Protein AF-A0A7L4RMM1-F1 (afdb_monomer)

Sequence (66 aa):
MKRIIGGGAEAIIYKQGARVVKHRPKKGYRHPQIDLEFRTSRTKREARILAKAAALGIKVPRVLSE

Nearest PDB structures (foldseek):
  8cbu-assembly1_C  TM=7.360E-01  e=1.243E+00  Human immunodeficiency virus 1
  8cbr-assembly1_C  TM=7.424E-01  e=1.711E+00  Human immunodeficiency virus 1
  5tc2-assembly1_B  TM=7.901E-01  e=2.210E+00  Human immunodeficiency virus 1
  3hty-assembly4_D  TM=6.383E-01  e=3.459E+00  Bacteroides thetaiotaomicron VPI-5482

pLDDT: mean 94.6, std 6.46, range [55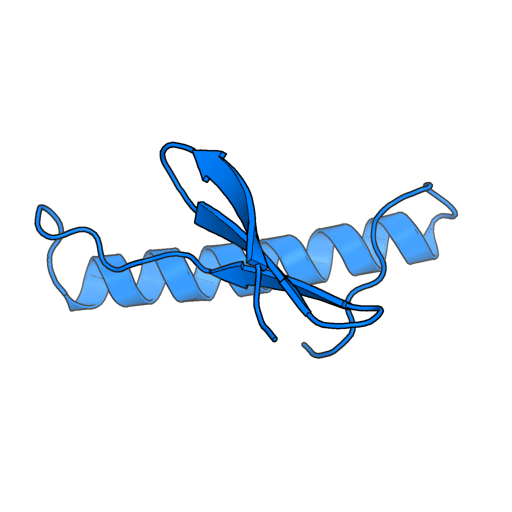.06, 98.38]

Radius of gyration: 13.4 Å; Cα contacts (8 Å, |Δi|>4): 64; chains: 1; bounding box: 32×17×36 Å

Solvent-accessible surface area (backbone atoms only — not comparable to full-atom values): 4131 Å² total; per-residue (Å²): 120,80,40,80,77,49,73,59,98,68,38,42,33,27,41,43,84,98,44,77,48,79,44,63,70,88,56,87,92,44,58,70,67,61,41,51,50,52,51,51,54,50,52,56,49,50,48,54,50,38,50,53,40,41,75,71,69,44,98,61,73,82,78,88,77,134

Secondary structure (DSSP, 8-state):
-EEEEEE-SS-EEEEETTEEEEE----TTS-HHHHHHHHHHHHHHHHHHHHHHHHTT---PPPS--

Mean predicted aligned error: 3.27 Å

Structure (mmCIF, N/CA/C/O backbone):
data_AF-A0A7L4RMM1-F1
#
_entry.id   AF-A0A7L4RMM1-F1
#
loop_
_atom_site.group_PDB
_atom_site.id
_atom_site.type_symbol
_atom_site.label_atom_id
_atom_site.label_alt_id
_atom_site.label_comp_id
_atom_site.label_asym_id
_atom_site.label_entity_id
_atom_site.label_seq_id
_atom_site.pdbx_PDB_ins_code
_atom_site.Cartn_x
_atom_site.Cartn_y
_atom_site.Cartn_z
_atom_site.occupancy
_atom_site.B_iso_or_equiv
_atom_site.auth_seq_id
_atom_site.auth_comp_id
_atom_site.auth_asym_id
_atom_site.auth_atom_id
_atom_site.pdbx_PDB_model_num
ATOM 1 N N . MET A 1 1 ? -19.848 -4.734 -7.396 1.00 78.31 1 MET A N 1
ATOM 2 C CA . MET A 1 1 ? -19.031 -4.199 -8.513 1.00 78.31 1 MET A CA 1
ATOM 3 C C . MET A 1 1 ? -17.882 -3.352 -7.989 1.00 78.31 1 MET A C 1
ATOM 5 O O . MET A 1 1 ? -18.039 -2.686 -6.971 1.00 78.31 1 MET A O 1
ATOM 9 N N . LYS A 1 2 ? -16.734 -3.396 -8.672 1.00 87.62 2 LYS A N 1
ATOM 10 C CA . LYS A 1 2 ? -15.548 -2.582 -8.379 1.00 87.62 2 LYS A CA 1
ATOM 11 C C . LYS A 1 2 ? -15.597 -1.334 -9.267 1.00 87.62 2 LYS A C 1
ATOM 13 O O . LYS A 1 2 ? -15.619 -1.474 -10.483 1.00 87.62 2 LYS A O 1
ATOM 18 N N . ARG A 1 3 ? -15.655 -0.136 -8.679 1.00 96.25 3 ARG A N 1
ATOM 19 C CA . ARG A 1 3 ? -15.757 1.140 -9.417 1.00 96.25 3 ARG A CA 1
ATOM 20 C C . ARG A 1 3 ? -14.527 1.996 -9.162 1.00 96.25 3 ARG A C 1
ATOM 22 O O . ARG A 1 3 ? -14.152 2.162 -8.005 1.00 96.25 3 ARG A O 1
ATOM 29 N N . ILE A 1 4 ? -13.916 2.549 -10.206 1.00 97.00 4 ILE A N 1
ATOM 30 C CA . ILE A 1 4 ? -12.822 3.517 -10.049 1.00 97.00 4 ILE A CA 1
ATOM 31 C C . ILE A 1 4 ? -13.387 4.790 -9.414 1.00 97.00 4 ILE A C 1
ATOM 33 O O . ILE A 1 4 ? -14.426 5.288 -9.838 1.00 97.00 4 ILE A O 1
ATOM 37 N N . ILE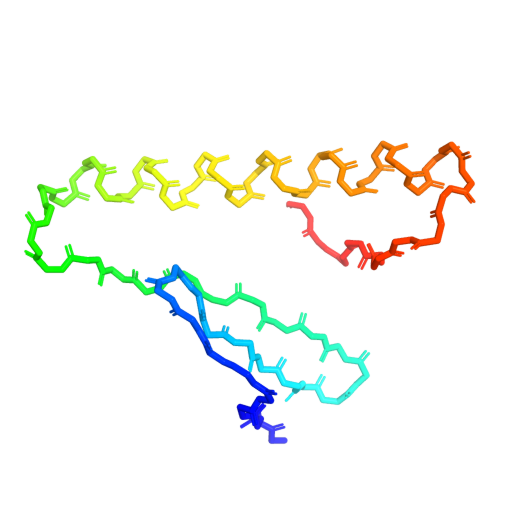 A 1 5 ? -12.724 5.284 -8.373 1.00 97.31 5 ILE A N 1
ATOM 38 C CA . ILE A 1 5 ? -13.089 6.537 -7.691 1.00 97.31 5 ILE A CA 1
ATOM 39 C C . ILE A 1 5 ? -11.970 7.579 -7.729 1.00 97.31 5 ILE A C 1
ATOM 41 O O . ILE A 1 5 ? -12.159 8.696 -7.269 1.00 97.31 5 ILE A O 1
ATOM 45 N N . GLY A 1 6 ? -10.806 7.215 -8.262 1.00 96.75 6 GLY A N 1
ATOM 46 C CA . GLY A 1 6 ? -9.682 8.121 -8.428 1.00 96.75 6 GLY A CA 1
ATOM 47 C C . GLY A 1 6 ? -8.479 7.409 -9.030 1.00 96.75 6 GLY A C 1
ATOM 48 O O . GLY A 1 6 ? -8.360 6.182 -8.963 1.00 96.75 6 GLY A O 1
ATOM 49 N N . GLY A 1 7 ? -7.575 8.186 -9.610 1.00 95.25 7 GLY A N 1
ATOM 50 C CA . GLY A 1 7 ? -6.331 7.698 -10.185 1.00 95.25 7 GLY A CA 1
ATOM 51 C C . GLY A 1 7 ? -5.261 8.776 -10.124 1.00 95.25 7 GLY A C 1
ATOM 52 O O . GLY A 1 7 ? -5.563 9.965 -10.121 1.00 95.25 7 GLY A O 1
ATOM 53 N N . GLY A 1 8 ? -4.008 8.346 -10.058 1.00 92.38 8 GLY A N 1
ATOM 54 C CA . GLY A 1 8 ? -2.851 9.226 -10.147 1.00 92.38 8 GLY A CA 1
ATOM 55 C C . GLY A 1 8 ? -1.660 8.495 -10.750 1.00 92.38 8 GLY A C 1
ATOM 56 O O . GLY A 1 8 ? -1.766 7.342 -11.173 1.00 92.38 8 GLY A O 1
ATOM 57 N N . ALA A 1 9 ? -0.495 9.143 -10.736 1.00 89.88 9 ALA A N 1
ATOM 58 C CA . ALA A 1 9 ? 0.726 8.589 -11.321 1.00 89.88 9 ALA A CA 1
ATOM 59 C C . ALA A 1 9 ? 1.111 7.217 -10.739 1.00 89.88 9 ALA A C 1
ATOM 61 O O . ALA A 1 9 ? 1.728 6.399 -11.423 1.00 89.88 9 ALA A O 1
ATOM 62 N N . GLU A 1 10 ? 0.752 6.948 -9.482 1.00 88.50 10 GLU A N 1
ATOM 63 C CA . GLU A 1 10 ? 1.242 5.785 -8.748 1.00 88.50 10 GLU A CA 1
ATOM 64 C C . GLU A 1 10 ? 0.214 4.663 -8.549 1.00 88.50 10 GLU A C 1
ATOM 66 O O . GLU A 1 10 ? 0.590 3.490 -8.531 1.00 88.50 10 GLU A O 1
ATOM 71 N N . ALA A 1 11 ? -1.069 4.994 -8.400 1.00 96.19 11 ALA A N 1
ATOM 72 C CA . ALA A 1 11 ? -2.100 4.021 -8.060 1.00 96.19 11 ALA A CA 1
ATOM 73 C C . ALA A 1 11 ? -3.473 4.394 -8.629 1.00 96.19 11 ALA A C 1
ATOM 75 O O . ALA A 1 11 ? -3.781 5.566 -8.842 1.00 96.19 11 ALA A O 1
ATOM 76 N N . ILE A 1 12 ? -4.303 3.369 -8.812 1.00 97.19 12 ILE A N 1
ATOM 77 C CA . ILE A 1 12 ? -5.726 3.478 -9.133 1.00 97.19 12 ILE A CA 1
ATOM 78 C C . ILE A 1 12 ? -6.512 3.087 -7.881 1.00 97.19 12 ILE A C 1
ATOM 80 O O . ILE A 1 12 ? -6.229 2.057 -7.258 1.00 97.19 12 ILE A O 1
ATOM 84 N N . ILE A 1 13 ? -7.488 3.911 -7.509 1.00 97.38 13 ILE A N 1
ATOM 85 C CA . ILE A 1 13 ? -8.337 3.709 -6.337 1.00 97.38 13 ILE A CA 1
ATOM 86 C C . ILE A 1 13 ? -9.692 3.177 -6.782 1.00 97.38 13 ILE A C 1
ATOM 88 O O . ILE A 1 13 ? -10.377 3.777 -7.612 1.00 97.38 13 ILE A O 1
ATOM 92 N N . TYR A 1 14 ? -10.105 2.070 -6.178 1.00 97.38 14 TYR A N 1
ATOM 93 C CA . TYR A 1 14 ? -11.385 1.437 -6.442 1.00 97.38 14 TYR A CA 1
ATOM 94 C C . TYR A 1 14 ? -12.255 1.405 -5.189 1.00 97.38 14 TYR A C 1
ATOM 96 O O . TYR A 1 14 ? -11.791 1.022 -4.119 1.00 97.38 14 TYR A O 1
ATOM 104 N N . LYS A 1 15 ? -13.543 1.714 -5.334 1.00 96.81 15 LYS A N 1
ATOM 105 C CA . LYS A 1 15 ? -14.572 1.408 -4.338 1.00 96.81 15 LYS A CA 1
ATOM 106 C C . LYS A 1 15 ? -15.128 0.011 -4.600 1.00 96.81 15 LYS A C 1
ATOM 108 O O . LYS A 1 15 ? -15.535 -0.295 -5.723 1.00 96.81 15 LYS A O 1
ATOM 113 N N . GLN A 1 16 ? -15.160 -0.823 -3.565 1.00 95.50 16 GLN A N 1
ATOM 114 C CA . GLN A 1 16 ? -15.710 -2.175 -3.601 1.00 95.50 16 GLN A CA 1
ATOM 115 C C . GLN A 1 16 ? -16.576 -2.398 -2.355 1.00 95.50 16 GLN A C 1
ATOM 117 O O . GLN A 1 16 ? -16.075 -2.710 -1.276 1.00 95.50 16 GLN A O 1
ATOM 122 N N . GLY A 1 17 ? -17.888 -2.199 -2.501 1.00 93.50 17 GLY A N 1
ATOM 123 C CA . GLY A 1 17 ? -18.818 -2.220 -1.368 1.00 93.50 17 GLY A CA 1
ATOM 124 C C . GLY A 1 17 ? -18.437 -1.168 -0.321 1.00 93.50 17 GLY A C 1
ATOM 125 O O . GLY A 1 17 ? -18.294 0.011 -0.653 1.00 93.50 17 GLY A O 1
ATOM 126 N N . ALA A 1 18 ? -18.231 -1.614 0.920 1.00 93.44 18 ALA A N 1
ATOM 127 C CA . ALA A 1 18 ? -17.792 -0.786 2.047 1.00 93.44 18 ALA A CA 1
ATOM 128 C C . ALA A 1 18 ? -16.263 -0.591 2.131 1.00 93.44 18 ALA A C 1
ATOM 130 O O . ALA A 1 18 ? -15.767 0.000 3.085 1.00 93.44 18 ALA A O 1
ATOM 131 N N . ARG A 1 19 ? -15.498 -1.108 1.161 1.00 95.00 19 ARG A N 1
ATOM 132 C CA . ARG A 1 19 ? -14.030 -1.099 1.174 1.00 95.00 19 ARG A CA 1
ATOM 133 C C . ARG A 1 19 ? -13.468 -0.251 0.039 1.00 95.00 19 ARG A C 1
ATOM 135 O O . ARG A 1 19 ? -14.094 -0.085 -1.012 1.00 95.00 19 ARG A O 1
ATOM 142 N N . VAL A 1 20 ? -12.248 0.236 0.241 1.00 95.94 20 VAL A N 1
ATOM 143 C CA . VAL A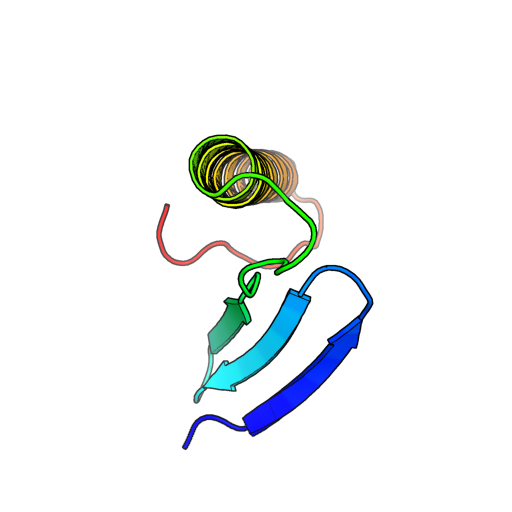 1 20 ? -11.450 0.917 -0.782 1.00 95.94 20 VAL A CA 1
ATOM 144 C C . VAL A 1 20 ? -10.216 0.074 -1.081 1.00 95.94 20 VAL A C 1
ATOM 146 O O . VAL A 1 20 ? -9.512 -0.349 -0.170 1.00 95.94 20 VAL A O 1
ATOM 149 N N . VAL A 1 21 ? -9.956 -0.170 -2.364 1.00 95.62 21 VAL A N 1
ATOM 150 C CA . VAL A 1 21 ? -8.803 -0.934 -2.848 1.00 95.62 21 VAL A CA 1
ATOM 151 C C . VAL A 1 21 ? -7.882 0.001 -3.617 1.00 95.62 21 VAL A C 1
ATOM 153 O O . VAL A 1 21 ? -8.265 0.540 -4.656 1.00 95.62 21 VAL A O 1
ATOM 156 N N . LYS A 1 22 ? -6.652 0.163 -3.132 1.00 95.50 22 LYS A N 1
ATOM 157 C CA . LYS A 1 22 ? -5.595 0.921 -3.806 1.00 95.50 22 LYS A CA 1
ATOM 158 C C . LYS A 1 22 ? -4.673 -0.035 -4.552 1.00 95.50 22 LYS A C 1
ATOM 160 O O . LYS A 1 22 ? -3.938 -0.803 -3.943 1.00 95.50 22 LYS A O 1
ATOM 165 N N . HIS A 1 23 ? -4.714 0.006 -5.878 1.00 95.44 23 HIS A N 1
ATOM 166 C CA . HIS A 1 23 ? -3.911 -0.865 -6.730 1.00 95.44 23 HIS A CA 1
ATOM 167 C C . HIS A 1 23 ? -2.767 -0.086 -7.379 1.00 95.44 23 HIS A C 1
ATOM 169 O O . HIS A 1 23 ? -3.004 0.924 -8.041 1.00 95.44 23 HIS A O 1
ATOM 175 N N . ARG A 1 24 ? -1.535 -0.580 -7.228 1.00 96.50 24 ARG A N 1
ATOM 176 C CA . ARG A 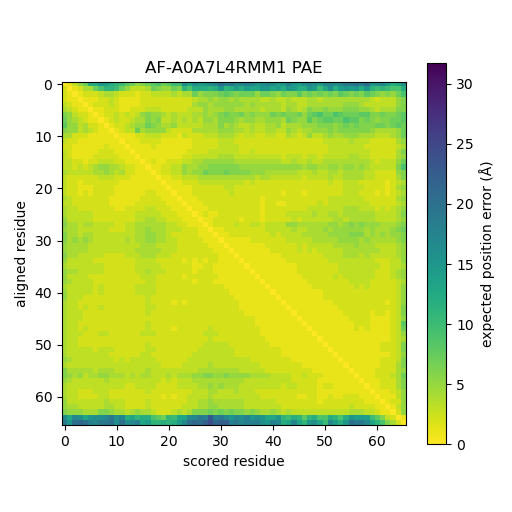1 24 ? -0.332 -0.037 -7.877 1.00 96.50 24 ARG A CA 1
ATOM 177 C C . ARG A 1 24 ? -0.015 -0.890 -9.118 1.00 96.50 24 ARG A C 1
ATOM 179 O O . ARG A 1 24 ? 0.529 -1.986 -8.938 1.00 96.50 24 ARG A O 1
ATOM 186 N N . PRO A 1 25 ? -0.384 -0.458 -10.341 1.00 95.25 25 PRO A N 1
ATOM 187 C CA . PRO A 1 25 ? -0.125 -1.230 -11.556 1.00 95.25 25 PRO A CA 1
ATOM 188 C C . PRO A 1 25 ? 1.375 -1.282 -11.874 1.00 95.25 25 PRO A C 1
ATOM 190 O O . PRO A 1 25 ? 2.130 -0.389 -11.476 1.00 95.25 25 PRO A O 1
ATOM 193 N N . LYS A 1 26 ? 1.796 -2.316 -12.615 1.00 95.69 26 LYS A N 1
ATOM 194 C CA . LYS A 1 26 ? 3.175 -2.452 -13.110 1.00 95.69 26 LYS A CA 1
ATOM 195 C C . LYS A 1 26 ? 3.549 -1.240 -13.962 1.00 95.69 26 LYS A C 1
ATOM 197 O O . LYS A 1 26 ? 2.747 -0.788 -14.780 1.00 95.69 26 LYS A O 1
ATOM 202 N N . LYS A 1 27 ? 4.765 -0.720 -13.797 1.00 93.12 27 LYS A N 1
ATOM 203 C CA . LYS A 1 27 ? 5.302 0.327 -14.674 1.00 93.12 27 LYS A CA 1
ATOM 204 C C . LYS A 1 27 ? 6.182 -0.296 -15.750 1.00 93.12 27 LYS A C 1
ATOM 206 O O . LYS A 1 27 ? 7.238 -0.833 -15.445 1.00 93.12 27 LYS A O 1
ATOM 211 N N . GLY A 1 28 ? 5.737 -0.214 -17.006 1.00 93.81 28 GLY A N 1
ATOM 212 C CA . GLY A 1 28 ? 6.410 -0.851 -18.147 1.00 93.81 28 GLY A CA 1
ATOM 213 C C . GLY A 1 28 ? 7.834 -0.353 -18.401 1.00 93.81 28 GLY A C 1
ATOM 214 O O . GLY A 1 28 ? 8.656 -1.100 -18.905 1.00 93.81 28 GLY A O 1
ATOM 215 N N . TYR A 1 29 ? 8.143 0.872 -17.976 1.00 94.31 29 TYR A N 1
ATOM 216 C CA . TYR A 1 29 ? 9.477 1.461 -18.093 1.00 94.31 29 TYR A CA 1
ATOM 217 C C . TYR A 1 29 ? 10.481 0.972 -17.031 1.00 94.31 29 TYR A C 1
ATOM 219 O O . TYR A 1 29 ? 11.640 1.370 -17.067 1.00 94.31 29 TYR A O 1
ATOM 227 N N . ARG A 1 30 ? 10.059 0.171 -16.040 1.00 95.62 30 ARG A N 1
ATOM 228 C CA . ARG A 1 30 ? 10.933 -0.322 -14.961 1.00 95.62 30 ARG A CA 1
ATOM 229 C C . ARG A 1 30 ? 11.308 -1.781 -15.180 1.00 95.62 30 ARG A C 1
ATOM 231 O O . ARG A 1 30 ? 10.482 -2.576 -15.627 1.00 95.62 30 ARG A O 1
ATOM 238 N N . HIS A 1 31 ? 12.514 -2.152 -14.745 1.00 97.69 31 HIS A N 1
ATOM 239 C CA . HIS A 1 31 ? 12.912 -3.556 -14.665 1.00 97.69 31 HIS A CA 1
ATOM 240 C C . HIS A 1 31 ? 11.907 -4.350 -13.798 1.00 97.69 31 HIS A C 1
ATOM 242 O O . HIS A 1 31 ? 11.539 -3.864 -12.722 1.00 97.69 31 HIS A O 1
ATOM 248 N N . PRO A 1 32 ? 11.453 -5.553 -14.212 1.00 96.88 32 PRO A N 1
ATOM 249 C CA . PRO A 1 32 ? 10.374 -6.274 -13.529 1.00 96.88 32 PRO A CA 1
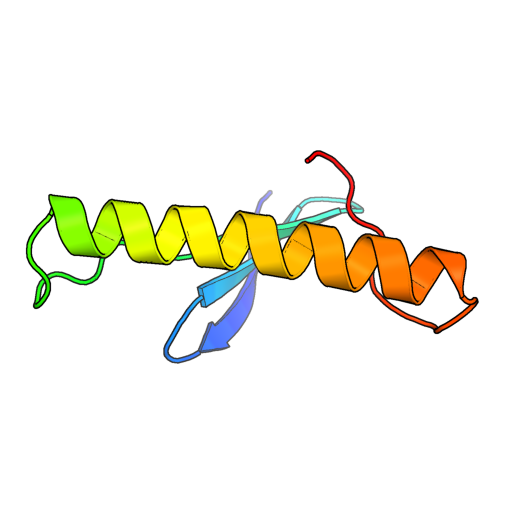ATOM 250 C C . PRO A 1 32 ? 10.611 -6.529 -12.036 1.00 96.88 32 PRO A C 1
ATOM 252 O O . PRO A 1 32 ? 9.677 -6.387 -11.247 1.00 96.88 32 PRO A O 1
ATOM 255 N N . GLN A 1 33 ? 11.846 -6.864 -11.648 1.00 97.44 33 GLN A N 1
ATOM 256 C CA . GLN A 1 33 ? 12.212 -7.101 -10.245 1.00 97.44 33 GLN A CA 1
ATOM 257 C C . GLN A 1 33 ? 12.129 -5.811 -9.417 1.00 97.44 33 GLN A C 1
ATOM 259 O O . GLN A 1 33 ? 11.470 -5.787 -8.381 1.00 97.44 33 GLN A O 1
ATOM 264 N N . ILE A 1 34 ? 12.680 -4.708 -9.933 1.00 96.81 34 ILE A N 1
ATOM 265 C CA . ILE A 1 34 ? 12.660 -3.398 -9.264 1.00 96.81 34 ILE A CA 1
ATOM 266 C C . ILE A 1 34 ? 11.220 -2.886 -9.121 1.00 96.81 34 ILE A C 1
ATOM 268 O O . ILE A 1 34 ? 10.837 -2.352 -8.080 1.00 96.81 34 ILE A O 1
ATOM 272 N N . ASP A 1 35 ? 10.382 -3.057 -10.148 1.00 96.94 35 ASP A N 1
ATOM 273 C CA . ASP A 1 35 ? 8.973 -2.664 -10.069 1.00 96.94 35 ASP A CA 1
ATOM 274 C C . ASP A 1 35 ? 8.215 -3.455 -8.996 1.00 96.94 35 ASP A C 1
ATOM 276 O O . ASP A 1 35 ? 7.448 -2.871 -8.223 1.00 96.94 35 ASP A O 1
ATOM 280 N N . LEU A 1 36 ? 8.450 -4.769 -8.925 1.00 96.94 36 LEU A N 1
ATOM 281 C CA . LEU A 1 36 ? 7.854 -5.632 -7.912 1.00 96.94 36 LEU A CA 1
ATOM 282 C C . LEU A 1 36 ? 8.293 -5.220 -6.503 1.00 96.94 36 LEU A C 1
ATOM 284 O O . LEU A 1 36 ? 7.445 -5.070 -5.618 1.00 96.94 36 LEU A O 1
ATOM 288 N N . GLU A 1 37 ? 9.587 -4.974 -6.304 1.00 97.50 37 GLU A N 1
ATOM 289 C CA . GLU A 1 37 ? 10.136 -4.495 -5.036 1.00 97.50 37 GLU A CA 1
ATOM 290 C C . GLU A 1 37 ? 9.533 -3.148 -4.631 1.00 97.50 37 GLU A C 1
ATOM 292 O O . GLU A 1 37 ? 9.052 -2.997 -3.504 1.00 97.50 37 GLU A O 1
ATOM 297 N N . PHE A 1 38 ? 9.465 -2.175 -5.544 1.00 95.88 38 PHE A N 1
ATOM 298 C CA . PHE A 1 38 ? 8.865 -0.867 -5.272 1.00 95.88 38 PHE A CA 1
ATOM 299 C C . PHE A 1 38 ? 7.381 -0.968 -4.928 1.00 95.88 38 PHE A C 1
ATOM 301 O O . PHE A 1 38 ? 6.928 -0.347 -3.966 1.00 95.88 38 PHE A O 1
ATOM 308 N N . ARG A 1 39 ? 6.600 -1.756 -5.669 1.00 96.06 39 ARG A N 1
ATOM 309 C CA . ARG A 1 39 ? 5.161 -1.909 -5.400 1.00 96.06 39 ARG A CA 1
ATOM 310 C C . ARG A 1 39 ? 4.910 -2.606 -4.068 1.00 96.06 39 ARG A C 1
ATOM 312 O O . ARG A 1 39 ? 4.037 -2.168 -3.314 1.00 96.06 39 ARG A O 1
ATOM 319 N N . THR A 1 40 ? 5.694 -3.633 -3.754 1.00 95.56 40 THR A N 1
ATOM 320 C CA . THR A 1 40 ? 5.556 -4.408 -2.515 1.00 95.56 40 THR A CA 1
ATOM 321 C C . THR A 1 40 ? 5.986 -3.587 -1.304 1.00 95.56 40 THR A C 1
ATOM 323 O O . THR A 1 40 ? 5.217 -3.433 -0.353 1.00 95.56 40 THR A O 1
ATOM 326 N N . SER A 1 41 ? 7.183 -2.994 -1.347 1.00 96.88 41 SER A N 1
ATOM 327 C CA . SER A 1 41 ? 7.729 -2.195 -0.244 1.00 96.88 41 SER A CA 1
ATOM 328 C C . SER A 1 41 ? 6.864 -0.974 0.071 1.00 96.88 41 SER A C 1
ATOM 330 O O . SER A 1 41 ? 6.571 -0.725 1.242 1.00 96.88 41 SER A O 1
ATOM 332 N N . ARG A 1 42 ? 6.379 -0.248 -0.948 1.00 96.50 42 ARG A N 1
ATOM 333 C CA . ARG A 1 42 ? 5.505 0.923 -0.759 1.00 96.50 42 ARG A CA 1
ATOM 334 C C . ARG A 1 42 ? 4.144 0.543 -0.189 1.00 96.50 42 ARG A C 1
ATOM 336 O O . ARG A 1 42 ? 3.677 1.226 0.714 1.00 96.50 42 ARG A O 1
ATOM 343 N N . THR A 1 43 ? 3.541 -0.555 -0.648 1.00 96.06 43 THR A N 1
ATOM 344 C CA . THR A 1 43 ? 2.274 -1.059 -0.082 1.00 96.06 43 THR A CA 1
ATOM 345 C C . THR A 1 43 ? 2.441 -1.431 1.392 1.00 96.06 43 THR A C 1
ATOM 347 O O . THR A 1 43 ? 1.702 -0.926 2.233 1.00 96.06 43 THR A O 1
ATOM 350 N N . LYS A 1 44 ? 3.478 -2.212 1.729 1.00 96.00 44 LYS A N 1
ATOM 351 C CA . LYS A 1 44 ? 3.780 -2.598 3.119 1.00 96.00 44 LYS A CA 1
ATOM 352 C C . LYS A 1 44 ? 4.109 -1.400 4.011 1.00 96.00 44 LYS A C 1
ATOM 354 O O . LYS A 1 44 ? 3.800 -1.404 5.199 1.00 96.00 44 LYS A O 1
ATOM 359 N N . ARG A 1 45 ? 4.813 -0.394 3.482 1.00 97.25 45 ARG A N 1
ATOM 360 C CA . ARG A 1 45 ? 5.150 0.826 4.231 1.00 97.25 45 ARG A CA 1
ATOM 361 C C . ARG A 1 45 ? 3.908 1.674 4.488 1.00 97.25 45 ARG A C 1
ATOM 363 O O . ARG A 1 45 ? 3.743 2.151 5.603 1.00 97.25 45 ARG A O 1
ATOM 370 N N . GLU A 1 46 ? 3.045 1.837 3.489 1.00 96.75 46 GLU A N 1
ATOM 371 C CA . GLU A 1 46 ? 1.792 2.582 3.623 1.00 96.75 46 GLU A CA 1
ATOM 372 C C . GLU A 1 46 ? 0.866 1.945 4.662 1.00 96.75 46 GLU A C 1
ATOM 374 O O . GLU A 1 46 ? 0.423 2.647 5.565 1.00 96.75 46 GLU A O 1
ATOM 379 N N . ALA A 1 47 ? 0.658 0.623 4.599 1.00 97.06 47 ALA A N 1
ATOM 380 C CA . ALA A 1 47 ? -0.131 -0.108 5.592 1.00 97.06 47 ALA A CA 1
ATOM 381 C C . ALA A 1 47 ? 0.400 0.117 7.019 1.00 97.06 47 ALA A C 1
ATOM 383 O O . ALA A 1 47 ? -0.339 0.580 7.886 1.00 97.06 47 ALA A O 1
ATOM 384 N N . ARG A 1 48 ? 1.711 -0.077 7.231 1.00 97.00 48 ARG A N 1
ATOM 385 C CA . ARG A 1 48 ? 2.355 0.140 8.537 1.00 97.00 48 ARG A CA 1
ATOM 386 C C . ARG A 1 48 ? 2.216 1.572 9.052 1.00 97.00 48 ARG A C 1
ATOM 388 O O . ARG A 1 48 ? 1.995 1.768 10.243 1.00 97.00 48 ARG A O 1
ATOM 395 N N . ILE A 1 49 ? 2.381 2.581 8.195 1.00 97.81 49 ILE A N 1
ATOM 396 C CA . ILE A 1 49 ? 2.259 3.990 8.605 1.00 97.81 49 ILE A CA 1
ATOM 397 C C . ILE A 1 49 ? 0.806 4.322 8.958 1.00 97.81 49 ILE A C 1
ATOM 399 O O . ILE A 1 49 ? 0.571 4.965 9.978 1.00 97.81 49 ILE A O 1
ATOM 403 N N . LEU A 1 50 ? -0.160 3.857 8.163 1.00 97.62 50 LEU A N 1
ATOM 404 C CA . LEU A 1 50 ? -1.584 4.054 8.439 1.00 97.62 50 LEU A CA 1
ATOM 405 C C . LEU A 1 50 ? -2.007 3.377 9.746 1.00 97.62 50 LEU A C 1
ATOM 407 O O . LEU A 1 50 ? -2.685 4.004 10.555 1.00 97.62 50 LEU A O 1
ATOM 411 N N . ALA A 1 51 ? -1.563 2.142 9.989 1.00 96.44 51 ALA A N 1
ATOM 412 C CA . ALA A 1 51 ? -1.836 1.428 11.234 1.00 96.44 51 ALA A CA 1
ATOM 413 C C . ALA A 1 51 ? -1.266 2.174 12.453 1.00 96.44 51 ALA A C 1
ATOM 415 O O . ALA A 1 51 ? -1.976 2.387 13.434 1.00 96.44 51 ALA A O 1
ATOM 416 N N . LYS A 1 52 ? -0.016 2.655 12.366 1.00 97.38 52 LYS A N 1
ATOM 417 C CA . LYS A 1 52 ? 0.605 3.472 13.422 1.00 97.38 52 LYS A CA 1
ATOM 418 C C . LYS A 1 52 ? -0.146 4.781 13.664 1.00 97.38 52 LYS A C 1
ATOM 420 O O . LYS A 1 52 ? -0.410 5.121 14.809 1.00 97.38 52 LYS A O 1
ATOM 425 N N . ALA A 1 53 ? -0.509 5.504 12.606 1.00 98.19 53 ALA A N 1
ATOM 426 C CA . ALA A 1 53 ? -1.260 6.752 12.728 1.00 98.19 53 ALA A CA 1
ATOM 427 C C . ALA A 1 53 ? -2.640 6.524 13.369 1.00 98.19 53 ALA A C 1
ATOM 429 O O . ALA A 1 53 ? -3.037 7.279 14.253 1.00 98.19 53 ALA A O 1
ATOM 430 N N . ALA A 1 54 ? -3.335 5.449 12.984 1.00 97.06 54 ALA A N 1
ATOM 431 C CA . ALA A 1 54 ? -4.607 5.068 13.588 1.00 97.06 54 ALA A CA 1
ATOM 432 C C . ALA A 1 54 ? -4.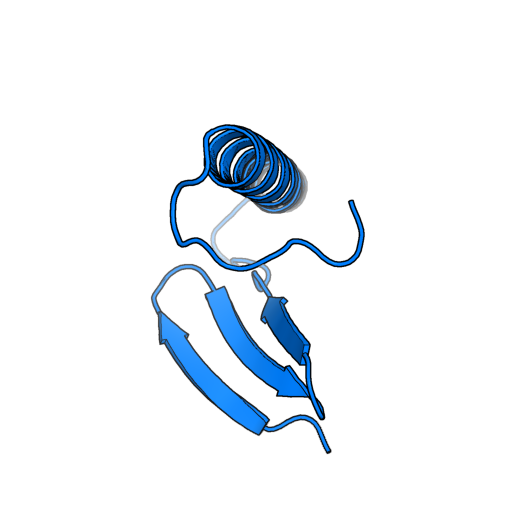461 4.720 15.081 1.00 97.06 54 ALA A C 1
ATOM 434 O O . ALA A 1 54 ? -5.296 5.135 15.880 1.00 97.06 54 ALA A O 1
ATOM 435 N N . ALA A 1 55 ? -3.392 4.013 15.469 1.00 96.62 55 ALA A N 1
ATOM 436 C CA . ALA A 1 55 ? -3.104 3.691 16.870 1.00 96.62 55 ALA A CA 1
ATOM 437 C C . ALA A 1 55 ? -2.842 4.940 17.733 1.00 96.62 55 ALA A C 1
ATOM 439 O O . ALA A 1 55 ? -3.114 4.926 18.928 1.00 96.62 55 ALA A O 1
ATOM 440 N N . LEU A 1 56 ? -2.370 6.032 17.124 1.00 98.12 56 LEU A N 1
ATOM 441 C CA . LEU A 1 56 ? -2.197 7.339 17.768 1.00 98.12 56 LEU A CA 1
ATOM 442 C C . LEU A 1 56 ? -3.480 8.195 17.773 1.00 98.12 56 LEU A C 1
ATOM 444 O O . LEU A 1 56 ? -3.431 9.369 18.128 1.00 98.12 56 LEU A O 1
ATOM 448 N N . GLY A 1 57 ? -4.624 7.649 17.347 1.00 97.44 57 GLY A N 1
ATOM 449 C CA . GLY A 1 57 ? -5.901 8.371 17.296 1.00 97.44 57 GLY A CA 1
ATOM 450 C C . GLY A 1 57 ? -6.042 9.340 16.116 1.00 97.44 57 GLY A C 1
ATOM 451 O O . GLY A 1 57 ? -7.012 10.095 16.054 1.00 97.44 57 GLY A O 1
ATOM 452 N N . ILE A 1 58 ? -5.114 9.327 15.153 1.00 98.38 58 ILE A N 1
ATOM 453 C CA . ILE A 1 58 ? -5.187 10.188 13.967 1.00 98.38 58 ILE A CA 1
ATOM 454 C C . ILE A 1 58 ? -6.269 9.652 13.023 1.00 98.38 58 ILE A C 1
ATOM 456 O O . ILE A 1 58 ? -6.325 8.457 12.721 1.00 98.38 58 ILE A O 1
ATOM 460 N N . LYS A 1 59 ? -7.117 10.548 12.503 1.00 97.81 59 LYS A N 1
ATOM 461 C CA . LYS A 1 59 ? -8.200 10.205 11.569 1.00 97.81 59 LYS A CA 1
ATOM 462 C C . LYS A 1 59 ? -7.652 9.827 10.188 1.00 97.81 59 LYS A C 1
ATOM 464 O O . LYS A 1 59 ? -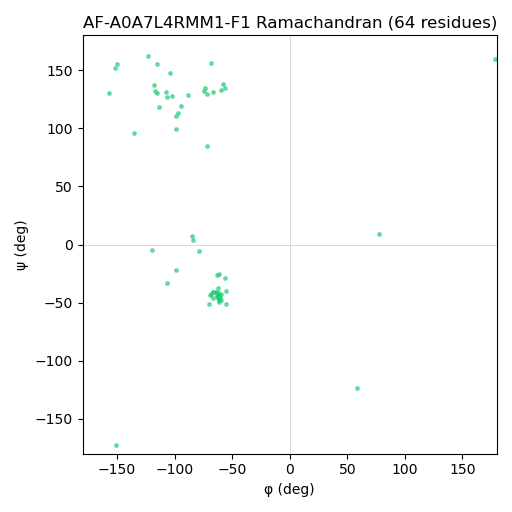7.595 10.649 9.276 1.00 97.81 59 LYS A O 1
ATOM 469 N N . VAL A 1 60 ? -7.280 8.561 10.032 1.00 97.50 60 VAL A N 1
ATOM 470 C CA . VAL A 1 60 ? -6.783 7.969 8.782 1.00 97.50 60 VAL A CA 1
ATOM 471 C C . VAL A 1 60 ? -7.634 6.768 8.347 1.00 97.50 60 VAL A C 1
ATOM 473 O O . VAL A 1 60 ? -8.376 6.211 9.160 1.00 97.50 60 VAL A O 1
ATOM 476 N N . PRO A 1 61 ? -7.554 6.328 7.075 1.00 96.31 61 PRO A N 1
ATOM 477 C CA . PRO A 1 61 ? -8.205 5.095 6.643 1.00 96.31 61 PRO A CA 1
ATOM 478 C C . PRO A 1 61 ? -7.701 3.871 7.422 1.00 96.31 61 PRO A C 1
ATOM 480 O O . PRO A 1 61 ? -6.495 3.662 7.549 1.00 96.31 61 PRO A O 1
ATOM 483 N N . ARG A 1 62 ? -8.629 3.027 7.892 1.00 95.12 62 ARG A N 1
ATOM 484 C CA . ARG A 1 62 ? -8.300 1.740 8.521 1.00 95.12 62 ARG A CA 1
ATOM 485 C C . ARG A 1 62 ? -7.817 0.742 7.463 1.00 95.12 62 ARG A C 1
ATOM 487 O O . ARG A 1 62 ? -8.503 0.509 6.467 1.00 95.12 62 ARG A O 1
ATOM 494 N N . VAL A 1 63 ? -6.670 0.116 7.714 1.00 95.19 63 VAL A N 1
ATOM 495 C CA . VAL A 1 63 ? -6.151 -1.005 6.916 1.00 95.19 63 VAL A CA 1
ATOM 496 C C . VAL A 1 63 ? -6.952 -2.268 7.251 1.00 95.19 63 VAL A C 1
ATOM 498 O O . VAL A 1 63 ? -7.198 -2.548 8.420 1.00 95.19 63 VAL A O 1
ATOM 501 N N . LEU A 1 64 ? -7.414 -2.999 6.231 1.00 90.19 64 LEU A N 1
ATOM 502 C CA . LEU A 1 64 ? -8.302 -4.163 6.404 1.00 90.19 64 LEU A CA 1
ATOM 503 C C . LEU A 1 64 ? -7.573 -5.513 6.365 1.00 90.19 64 LEU A C 1
ATOM 505 O O . LEU A 1 64 ? -8.106 -6.502 6.852 1.00 90.1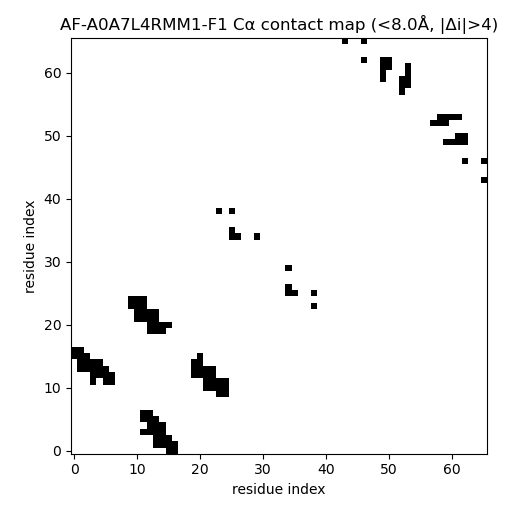9 64 LEU A O 1
ATOM 509 N N . SER A 1 65 ? -6.392 -5.556 5.757 1.00 71.69 65 SER A N 1
ATOM 510 C CA . SER A 1 65 ? -5.535 -6.735 5.637 1.00 71.69 65 SER A CA 1
ATOM 511 C C . SER A 1 65 ? -4.108 -6.245 5.402 1.00 71.69 65 SER A C 1
ATOM 513 O O . SER A 1 65 ? -3.917 -5.381 4.538 1.00 71.69 65 SER A O 1
ATOM 515 N N . GLU A 1 66 ? -3.146 -6.758 6.166 1.00 55.06 66 GLU A N 1
ATOM 516 C CA . GLU A 1 66 ? -1.712 -6.453 6.029 1.00 55.06 66 GLU A CA 1
ATOM 517 C C . GLU A 1 66 ? -0.966 -7.509 5.209 1.00 55.06 66 GLU A C 1
ATOM 519 O O . GLU A 1 66 ? -1.349 -8.698 5.286 1.00 55.06 66 GLU A O 1
#

Foldseek 3Di:
DWAFPDDDPAWTWTDDPPDIDTGGDADPPDDPVVSVCVRVVVVVVVQVVQVVCVVVVHPGDHDDDD

=== Feature glossary ===
Legend for the data blocks above and below:

— What the protein is —

The amino-acid sequence is the protein's primary structure: the linear order of residues from the N-terminus to the C-terminus, written in one-letter code. Everything else here — the 3D coordinates, the secondary structure, the domain annotations — is ultimately a consequence of this string.

Functional annotations link the protein to curated databases. InterPro entries identify conserved domains and families by matching the sequence against member-database signatures (Pfam, PROSITE, CDD, …). Gene Ontology (GO) terms describe molecular function, biological process, and cellular component in a controlled vocabulary. CATH places the structure in a hierarchical fold classification (Class/Architecture/Topology/Homologous-superfamily). The organism is the source species.

— Where its atoms are —

Atomic coordinates in PDBx/mmCIF format — the same representation the Protein Data Bank distributes. Each line of the _atom_site loop places one backbone atom in Cartesian space (units: ångströms, origin: arbitrary).

The six renders are orthographic views along the three Cartesian axes in both directions. Representation (cartoon, sticks, or surface) and color scheme (sequence-rainbow or by-chain) vary across proteins so the training set covers all the common visualization conventions.

— Local backbone conformation —

Eight-state secondary structure (DSSP): H is the canonical α-helix, G the tighter 3₁₀-helix, I the wider π-helix; E/B are β-structure, T and S are turns and bends, and '-' is everything else. DSSP derives these from the pattern of main-chain N–H···O=C hydrogen bonds, not from the sequence.

Three-state secondary structure (P-SEA) collapses the eight DSSP classes into helix (a), strand (b), and coil (c). P-SEA assigns these from Cα geometry alone — distances and angles — without requiring backbone oxygens, 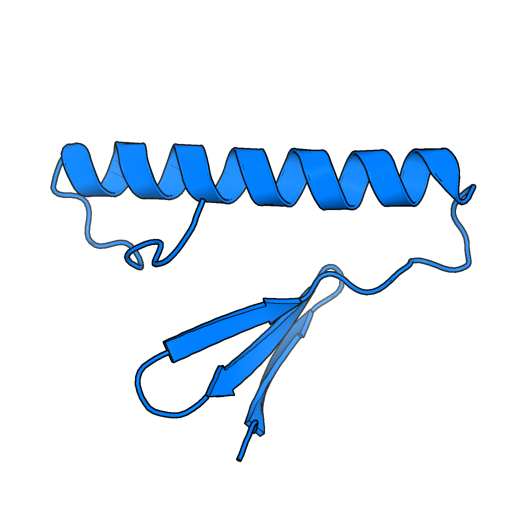so it works on any Cα trace.

φ (phi) and ψ (psi) are the two rotatable backbone dihedrals per residue: φ is the C(i-1)–N–Cα–C torsion, ψ is the N–Cα–C–N(i+1) torsion, both in degrees on (−180°, 180°]. α-helical residues cluster near (−60°, −45°); β-strand residues near (−120°, +130°). A Ramachandran plot is simply a scatter of (φ, ψ) for every residue.

— Global shape and packing —

The geometric summary reports three shape descriptors. Rg (radius of gyration) measures how spread out the Cα atoms are about their centre of mass; compact globular proteins have small Rg, elongated or unfolded ones large. Cα contacts (<8 Å, |i−j|>4) count long-range residue pairs in spatial proximity — high for tightly packed folds, near zero for rods or random coil. The bounding-box extents give the protein's footprint along x, y, z in Å.

SASA measures how much of the protein is reachable by solvent. It is computed by rolling a water-sized probe over the atomic surface and summing the exposed area (Å²). Per-residue SASA distinguishes core (buried, low SASA) from surface (exposed, high SASA) residues; total SASA is a whole-molecule size measure.

Plot images: a contact map (which residues are close in 3D, as an N×N binary image), a Ramachandran scatter (backbone torsion angles, revealing secondary-structure composition at a glance), and — for AlphaFold structures — a PAE heatmap (pairwise prediction confidence).

— Structural neighborhood —

A 3Di character summarizes, for each residue, the relative orientation of the Cα frame of its nearest spatial neighbor. Because it encodes fold topology rather than chemistry, 3Di alignments detect remote structural similarity that sequence alignment misses.

The Foldseek neighbor list gives the closest experimentally determined structures in the PDB, ranked by structural alignment. TM-score near 1 means near-identical fold; near 0.3 means only rough topology match. This is how one finds what a novel AlphaFold prediction most resembles in the solved-structure universe.

— Confidence and disorder —

For AlphaFold models, the B-factor field carries pLDDT — the model's own estimate of local accuracy on a 0–100 scale. Regions with pLDDT<50 should be treated as essentially unmodeled; they often correspond to intrinsically disordered segments.

Crystallographic B-factors measure how much each atom's electron density is smeared out, in Å². They rise in mobile loops and surface residues and fall in the buried interior. In AlphaFold models this column is repurposed to hold pLDDT instead.

Predicted Aligned Error (PAE) is an AlphaFold confidence matrix: entry (i, j) is the expected error in the position of residue j, in ångströms, when the prediction is superimposed on the true structure at residue i. Low PAE within a block of residues means that block is internally rigid and well-predicted; high PAE between two blocks means their relative placement is uncertain even if each block individually is confident.